Protein AF-A0A4R5VGS9-F1 (afdb_monomer_lite)

Secondary structure (DSSP, 8-state):
--HHHHHHHHHHHHHH---HHHHHHHHHHHHHHHS---HHHHHHHHHHHHHHHH-TT-PPPHHHHHHHHHH--

Organism: NCBI:txid2007308

pLDDT: mean 83.35, std 10.14, range [48.94, 94.62]

Sequence (73 aa):
MDTLSLKLDLIQWLTELDDKNTLLKLYALKKEKEGFVSSSHKKLLDERIKFFKENPEELLDWEIEKERIEEGL

Foldseek 3Di:
DDPVVVVVVVVVVLVVDPDPVVVVVVVVVVCCVVDDPDPVNVVVVVVVVVVCVVPVPPDDDPVVVVVVVVVVD

Radius of gyration: 20.69 Å; chains: 1; bounding box: 48×22×49 Å

Structure (mmCIF, N/CA/C/O backbone):
data_AF-A0A4R5VGS9-F1
#
_entry.id   AF-A0A4R5VGS9-F1
#
loop_
_atom_site.group_PDB
_atom_site.id
_atom_site.type_symbol
_atom_site.label_atom_id
_atom_site.label_alt_id
_atom_site.label_comp_id
_atom_site.label_asym_id
_atom_site.label_entity_id
_atom_site.label_seq_id
_atom_site.pdbx_PDB_ins_code
_atom_site.Cartn_x
_atom_site.Cartn_y
_atom_site.Cartn_z
_atom_site.occupancy
_atom_site.B_iso_or_equiv
_atom_site.auth_seq_id
_atom_site.auth_comp_id
_atom_site.auth_asym_id
_atom_site.auth_atom_id
_atom_site.pdbx_PDB_model_num
ATOM 1 N N . MET A 1 1 ? -11.754 11.926 23.738 1.00 65.31 1 MET A N 1
ATOM 2 C CA . MET A 1 1 ? -11.825 10.466 23.531 1.00 65.31 1 MET A CA 1
ATOM 3 C C . MET A 1 1 ? -10.427 9.909 23.637 1.00 65.31 1 MET A C 1
ATOM 5 O O . MET A 1 1 ? -9.520 10.480 23.044 1.00 65.31 1 MET A O 1
ATOM 9 N N . ASP A 1 2 ? -10.247 8.852 24.415 1.00 92.81 2 ASP A N 1
ATOM 10 C CA . ASP A 1 2 ? -9.009 8.081 24.423 1.00 92.81 2 ASP A CA 1
ATOM 11 C C . ASP A 1 2 ? -8.914 7.182 23.173 1.00 92.81 2 ASP A C 1
ATOM 13 O O . ASP A 1 2 ? -9.886 6.976 22.438 1.00 92.81 2 ASP A O 1
ATOM 17 N N . THR A 1 3 ? -7.719 6.651 22.927 1.00 90.12 3 THR A N 1
ATOM 18 C CA . THR A 1 3 ? -7.415 5.843 21.741 1.00 90.12 3 THR A CA 1
ATOM 19 C C . THR A 1 3 ? -8.239 4.556 21.665 1.00 90.12 3 THR A C 1
ATOM 21 O O . THR A 1 3 ? -8.534 4.098 20.562 1.00 90.12 3 THR A O 1
ATOM 24 N N . LEU A 1 4 ? -8.600 3.949 22.801 1.00 91.19 4 LEU A N 1
ATOM 25 C CA . LEU A 1 4 ? -9.411 2.732 22.817 1.00 91.19 4 LEU A CA 1
ATOM 26 C C . LEU A 1 4 ? -10.842 3.053 22.382 1.00 91.19 4 LEU A C 1
ATOM 28 O O . LEU A 1 4 ? -11.362 2.395 21.484 1.00 91.19 4 LEU A O 1
ATOM 32 N N . SER A 1 5 ? -11.425 4.112 22.943 1.00 92.75 5 SER A N 1
ATOM 33 C CA . SER A 1 5 ? -12.766 4.575 22.575 1.00 92.75 5 SER A CA 1
ATOM 34 C C . SER A 1 5 ? -12.871 4.927 21.088 1.00 92.75 5 SER A C 1
ATOM 36 O O . SER A 1 5 ? -13.825 4.529 20.430 1.00 92.75 5 SER A O 1
ATOM 38 N N . LEU A 1 6 ? -11.860 5.600 20.524 1.00 92.56 6 LEU A N 1
ATOM 39 C CA . LEU A 1 6 ? -11.828 5.915 19.089 1.00 92.56 6 LEU A CA 1
ATOM 40 C C . LEU A 1 6 ? -11.749 4.661 18.207 1.00 92.56 6 LEU A C 1
ATOM 42 O O . LEU A 1 6 ? -12.363 4.609 17.146 1.00 92.56 6 LEU A O 1
ATOM 46 N N . LYS A 1 7 ? -10.994 3.642 18.629 1.00 90.94 7 LYS A N 1
ATOM 47 C CA . LYS A 1 7 ? -10.899 2.379 17.884 1.00 90.94 7 LYS A CA 1
ATOM 48 C C . LYS A 1 7 ? -12.224 1.623 17.877 1.00 90.94 7 LYS A C 1
ATOM 50 O O . LYS A 1 7 ? -12.588 1.085 16.838 1.00 90.94 7 LYS A O 1
ATOM 55 N N . LEU A 1 8 ? -12.912 1.568 19.015 1.00 94.25 8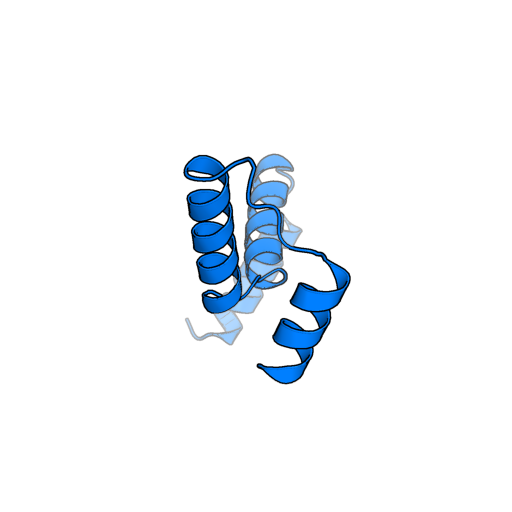 LEU A N 1
ATOM 56 C CA . LEU A 1 8 ? -14.196 0.876 19.134 1.00 94.25 8 LEU A CA 1
ATOM 57 C C . LEU A 1 8 ? -15.270 1.544 18.272 1.00 94.25 8 LEU A C 1
ATOM 59 O O . LEU A 1 8 ? -15.951 0.850 17.522 1.00 94.25 8 LEU A O 1
ATOM 63 N N . ASP A 1 9 ? -15.340 2.874 18.311 1.00 93.88 9 ASP A N 1
ATOM 64 C CA . ASP A 1 9 ? -16.246 3.669 17.478 1.00 93.88 9 ASP A CA 1
ATOM 65 C C . ASP A 1 9 ? -16.019 3.410 15.977 1.00 93.88 9 ASP A C 1
ATOM 67 O O . ASP A 1 9 ? -16.947 3.076 15.245 1.00 93.88 9 ASP A O 1
ATOM 71 N N . LEU A 1 10 ? -14.758 3.432 15.530 1.00 91.00 10 LEU A N 1
ATOM 72 C CA . LEU A 1 10 ? -14.406 3.141 14.137 1.00 91.00 10 LEU A CA 1
ATOM 73 C C . LEU A 1 10 ? -14.742 1.708 13.710 1.00 91.00 10 LEU A C 1
ATOM 75 O O . LEU A 1 10 ? -15.156 1.502 12.571 1.00 91.00 10 LEU A O 1
ATOM 79 N N . ILE A 1 11 ? -14.545 0.716 14.584 1.00 92.12 11 ILE A N 1
ATOM 80 C CA . ILE A 1 11 ? -14.905 -0.680 14.290 1.00 92.12 11 ILE A CA 1
ATOM 81 C C . ILE A 1 11 ? -16.414 -0.795 14.101 1.00 92.12 11 ILE A C 1
ATOM 83 O O . ILE A 1 11 ? -16.852 -1.394 13.121 1.00 92.12 11 ILE A O 1
ATOM 87 N N . GLN A 1 12 ? -17.190 -0.206 15.010 1.00 94.62 12 GLN A N 1
ATOM 88 C CA . GLN A 1 12 ? -18.642 -0.270 14.948 1.00 94.62 12 GLN A CA 1
ATOM 89 C C . GLN A 1 12 ? -19.180 0.440 13.699 1.00 94.62 12 GLN A C 1
ATOM 91 O O . GLN A 1 12 ? -19.962 -0.138 12.945 1.00 94.62 12 GLN A O 1
ATOM 96 N N . TRP A 1 13 ? -18.659 1.630 13.395 1.00 94.19 13 TRP A N 1
ATOM 97 C CA . TRP A 1 13 ? -18.999 2.347 12.170 1.00 94.19 13 TRP A CA 1
ATOM 98 C C . TRP A 1 13 ? -18.674 1.542 10.903 1.00 94.19 13 TRP A C 1
ATOM 100 O O . TRP A 1 13 ? -19.489 1.467 9.987 1.00 94.19 13 TRP A O 1
ATOM 110 N N . LEU A 1 14 ? -17.508 0.888 10.851 1.00 91.81 14 LEU A N 1
ATOM 111 C CA . LEU A 1 14 ? -17.116 0.044 9.718 1.00 91.81 14 LEU A CA 1
ATOM 112 C C . LEU A 1 14 ? -18.040 -1.163 9.525 1.00 91.81 14 LEU A C 1
ATOM 114 O O . LEU A 1 14 ? -18.266 -1.563 8.387 1.00 91.81 14 LEU A O 1
ATOM 118 N N . THR A 1 15 ? -18.548 -1.757 10.610 1.00 91.25 15 THR A N 1
ATOM 119 C CA . THR A 1 15 ? -19.473 -2.901 10.527 1.00 91.25 15 THR A CA 1
ATOM 120 C C . THR A 1 15 ? -20.870 -2.520 10.055 1.00 91.25 15 THR A C 1
ATOM 122 O O . THR A 1 15 ? -21.570 -3.366 9.510 1.00 91.25 15 THR A O 1
ATOM 125 N N . GLU A 1 16 ? -21.262 -1.264 10.249 1.00 93.81 16 GLU A N 1
ATOM 126 C CA . GLU A 1 16 ? -22.558 -0.719 9.830 1.00 93.81 16 GLU A CA 1
ATOM 127 C C . GLU A 1 16 ? -22.492 -0.074 8.429 1.00 93.81 16 GLU A C 1
ATOM 129 O O . GLU A 1 16 ? -23.508 0.347 7.875 1.00 93.81 16 GLU A O 1
ATOM 134 N N . LEU A 1 17 ? -21.295 0.030 7.841 1.00 91.94 17 LEU A N 1
ATOM 135 C CA . LEU A 1 17 ? -21.076 0.680 6.555 1.00 91.94 17 LEU A CA 1
ATOM 136 C C . LEU A 1 17 ? -21.403 -0.260 5.384 1.00 91.94 17 LEU A C 1
ATOM 138 O O . LEU A 1 17 ? -20.591 -1.101 5.005 1.00 91.94 17 LEU A O 1
ATOM 142 N N . ASP A 1 18 ? -22.542 -0.027 4.733 1.00 90.75 18 ASP A N 1
ATOM 143 C CA . ASP A 1 18 ? -22.976 -0.795 3.553 1.00 90.75 18 ASP A CA 1
ATOM 144 C C . ASP A 1 18 ? -22.506 -0.205 2.205 1.00 90.75 18 ASP A C 1
ATOM 146 O O . ASP A 1 18 ? -22.639 -0.837 1.150 1.00 90.75 18 ASP A O 1
ATOM 150 N N . ASP A 1 19 ? -21.934 1.006 2.191 1.00 94.25 19 ASP A N 1
ATOM 151 C CA . ASP A 1 19 ? -21.435 1.611 0.952 1.00 94.25 19 ASP A CA 1
ATOM 152 C C . ASP A 1 19 ? -20.121 0.964 0.488 1.00 94.25 19 ASP A C 1
ATOM 154 O O . ASP A 1 19 ? -19.018 1.272 0.955 1.00 94.25 19 ASP A O 1
ATOM 158 N N . LYS A 1 20 ? -20.241 0.103 -0.524 1.00 89.75 20 LYS A N 1
ATOM 159 C CA . LYS A 1 20 ? -19.120 -0.606 -1.151 1.00 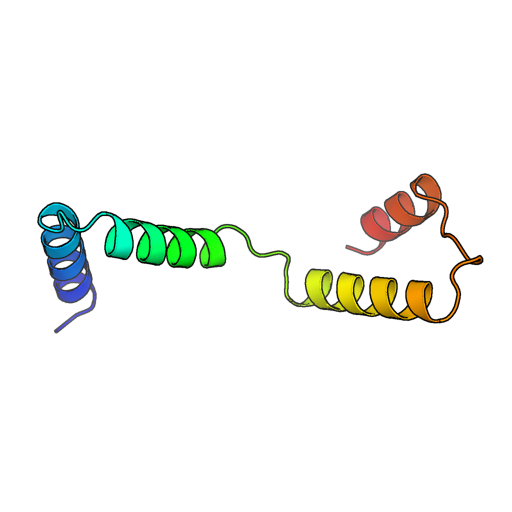89.75 20 LYS A CA 1
ATOM 160 C C . LYS A 1 20 ? -18.010 0.326 -1.647 1.00 89.75 20 LYS A C 1
ATOM 162 O O . LYS A 1 20 ? -16.836 -0.032 -1.549 1.00 89.75 20 LYS A O 1
ATOM 167 N N . ASN A 1 21 ? -18.343 1.501 -2.186 1.00 91.44 21 ASN A N 1
ATOM 168 C CA . ASN A 1 21 ? -17.330 2.426 -2.704 1.00 91.44 21 ASN A CA 1
ATOM 169 C C . ASN A 1 21 ? -16.455 2.994 -1.582 1.00 91.44 21 ASN A C 1
ATOM 171 O O . ASN A 1 21 ? -15.235 3.089 -1.733 1.00 91.44 21 ASN A O 1
ATOM 175 N N . THR A 1 22 ? -17.058 3.340 -0.446 1.00 89.62 22 THR A N 1
ATOM 176 C CA . THR A 1 22 ? -16.330 3.793 0.743 1.00 89.62 22 THR A CA 1
ATOM 177 C C . THR A 1 22 ? -15.507 2.658 1.356 1.00 89.62 22 THR A C 1
ATOM 179 O O . THR A 1 22 ? -14.328 2.867 1.651 1.00 89.62 22 THR A O 1
ATOM 182 N N . LEU A 1 23 ? -16.047 1.435 1.440 1.00 90.75 23 LEU A N 1
ATOM 183 C CA . LEU A 1 23 ? -15.290 0.259 1.897 1.00 90.75 23 LEU A CA 1
ATOM 184 C C . LEU A 1 23 ? -14.042 -0.011 1.040 1.00 90.75 23 LEU A C 1
ATOM 186 O O . LEU A 1 23 ? -12.969 -0.273 1.582 1.00 90.75 23 LEU A O 1
ATOM 190 N N . LEU A 1 24 ? -14.144 0.106 -0.289 1.00 89.00 24 LEU A N 1
ATOM 191 C CA . LEU A 1 24 ? -13.004 -0.075 -1.197 1.00 89.00 24 LEU A CA 1
ATOM 192 C C . LEU A 1 24 ? -11.905 0.973 -0.977 1.00 89.00 24 LEU A C 1
ATOM 194 O O . LEU A 1 24 ? -10.723 0.631 -0.992 1.00 89.00 24 LEU A O 1
ATOM 198 N N . LYS A 1 25 ? -12.275 2.234 -0.730 1.00 87.56 25 LYS A N 1
ATOM 199 C CA . LYS A 1 25 ? -11.309 3.302 -0.420 1.00 87.56 25 LYS A CA 1
ATOM 200 C C . LYS A 1 25 ? -10.601 3.055 0.913 1.00 87.56 25 LYS A C 1
ATOM 202 O O . LYS A 1 25 ? -9.387 3.218 1.001 1.00 87.56 25 LYS A O 1
ATOM 207 N N . LEU A 1 26 ? -11.334 2.616 1.936 1.00 88.62 26 LEU A N 1
ATOM 208 C CA . LEU A 1 26 ? -10.764 2.276 3.245 1.00 88.62 26 LEU A CA 1
ATOM 209 C C . LEU A 1 26 ? -9.845 1.051 3.161 1.00 88.62 26 LEU A C 1
ATOM 211 O O . LEU A 1 26 ? -8.769 1.037 3.758 1.00 88.62 26 LEU A O 1
ATOM 215 N N . TYR A 1 27 ? -10.222 0.054 2.359 1.00 83.69 27 TYR A N 1
ATOM 216 C CA . TYR A 1 27 ? -9.375 -1.100 2.074 1.00 83.69 27 TYR A CA 1
ATOM 217 C C . TYR A 1 27 ? -8.088 -0.701 1.342 1.00 83.69 27 TYR A C 1
ATOM 219 O O . TYR A 1 27 ? -7.016 -1.192 1.689 1.00 83.69 27 TYR A O 1
ATOM 227 N N . ALA A 1 28 ? -8.167 0.226 0.382 1.00 82.38 28 ALA A N 1
ATOM 228 C CA . ALA A 1 28 ? -6.995 0.772 -0.297 1.00 82.38 28 ALA A CA 1
ATOM 229 C C . ALA A 1 28 ? -6.057 1.507 0.675 1.00 82.38 28 ALA A C 1
ATOM 231 O O . ALA A 1 28 ? -4.859 1.257 0.646 1.00 82.38 28 ALA A O 1
ATOM 232 N N . LEU A 1 29 ? -6.588 2.318 1.597 1.00 83.81 29 LEU A N 1
ATOM 233 C CA . LEU A 1 29 ? -5.796 2.986 2.642 1.00 83.81 29 LEU A CA 1
ATOM 234 C C . LEU A 1 29 ? -5.117 1.991 3.595 1.00 83.81 29 LEU A C 1
ATOM 236 O O . LEU A 1 29 ? -3.973 2.187 4.006 1.00 83.81 29 LEU A O 1
ATOM 240 N N . LYS A 1 30 ? -5.809 0.901 3.949 1.00 80.75 30 LYS A N 1
ATOM 241 C CA . LYS A 1 30 ? -5.221 -0.191 4.734 1.00 80.75 30 LYS A CA 1
ATOM 242 C C . LYS A 1 30 ? -4.091 -0.876 3.956 1.00 80.75 30 LYS A C 1
ATOM 244 O O . LYS A 1 30 ? -3.004 -1.058 4.495 1.00 80.75 30 LYS A O 1
ATOM 249 N N . LYS A 1 31 ? -4.329 -1.205 2.685 1.00 75.00 31 LYS A N 1
ATOM 250 C CA . LYS A 1 31 ? -3.346 -1.807 1.773 1.00 75.00 31 LYS A CA 1
ATOM 251 C C . LYS A 1 31 ? -2.139 -0.909 1.532 1.00 75.00 31 LYS A C 1
ATOM 253 O O . LYS A 1 31 ? -1.034 -1.421 1.469 1.00 75.00 31 LYS A O 1
ATOM 258 N N . GLU A 1 32 ? -2.331 0.400 1.436 1.00 68.38 32 GLU A N 1
ATOM 259 C CA . GLU A 1 32 ? -1.247 1.377 1.312 1.00 68.38 32 GLU A CA 1
ATOM 260 C C . GLU A 1 32 ? -0.335 1.352 2.545 1.00 68.38 32 GLU A C 1
ATOM 262 O O . GLU A 1 32 ? 0.875 1.490 2.416 1.00 68.38 32 GLU A O 1
ATOM 267 N N . LYS A 1 33 ? -0.889 1.092 3.736 1.00 66.56 33 LYS A N 1
ATOM 268 C CA . LYS A 1 33 ? -0.099 0.897 4.961 1.00 66.56 33 LYS A CA 1
ATOM 269 C C . LYS A 1 33 ? 0.538 -0.491 5.079 1.00 66.56 33 LYS A C 1
ATOM 271 O O . LYS A 1 33 ? 1.599 -0.601 5.683 1.00 66.56 33 LYS A O 1
ATOM 276 N N . GLU A 1 34 ? -0.096 -1.537 4.547 1.00 63.34 34 GLU A N 1
ATOM 277 C CA . GLU A 1 34 ? 0.409 -2.924 4.601 1.00 63.34 34 GLU A CA 1
ATOM 278 C C . GLU A 1 34 ? 1.406 -3.252 3.475 1.00 63.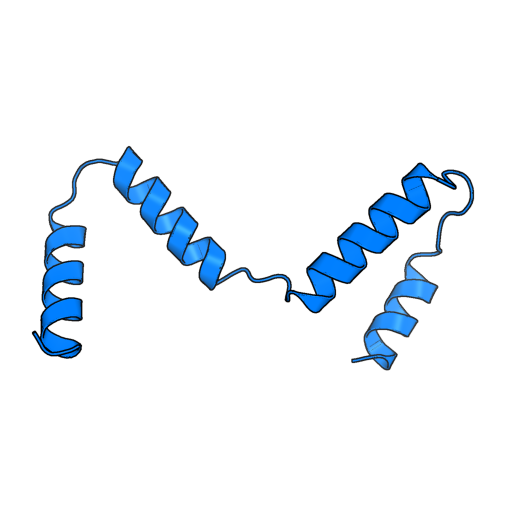34 34 GLU A C 1
ATOM 280 O O . GLU A 1 34 ? 2.259 -4.119 3.636 1.00 63.34 34 GLU A O 1
ATOM 285 N N . GLY A 1 35 ? 1.312 -2.567 2.337 1.00 58.72 35 GLY A N 1
ATOM 286 C CA . GLY A 1 35 ? 2.129 -2.769 1.145 1.00 58.72 35 GLY A CA 1
ATOM 287 C C . GLY A 1 35 ? 3.060 -1.592 0.905 1.00 58.72 35 GLY A C 1
ATOM 288 O O . GLY A 1 35 ? 2.918 -0.890 -0.093 1.00 58.72 35 GLY A O 1
ATOM 289 N N . PHE A 1 36 ? 4.007 -1.358 1.811 1.00 57.66 36 PHE A N 1
ATOM 290 C CA . PHE A 1 36 ? 5.023 -0.336 1.588 1.00 57.66 36 PHE A CA 1
ATOM 291 C C . PHE A 1 36 ? 6.246 -0.957 0.908 1.00 57.66 36 PHE A C 1
ATOM 293 O O . PHE A 1 36 ? 7.064 -1.628 1.533 1.00 57.66 36 PHE A O 1
ATOM 300 N N . VAL A 1 37 ? 6.409 -0.669 -0.383 1.00 59.09 37 VAL A N 1
ATOM 301 C CA . VAL A 1 37 ? 7.755 -0.492 -0.936 1.00 59.09 37 VAL A CA 1
ATOM 302 C C . VAL A 1 37 ? 8.345 0.669 -0.137 1.00 59.09 37 VAL A C 1
ATOM 304 O O . VAL A 1 37 ? 7.807 1.774 -0.210 1.00 59.09 37 VAL A O 1
ATOM 307 N N . SER A 1 38 ? 9.356 0.410 0.702 1.00 69.75 38 SER A N 1
ATOM 308 C CA . SER A 1 38 ? 9.974 1.432 1.562 1.00 69.75 38 SER A CA 1
ATOM 309 C C . SER A 1 38 ? 10.262 2.710 0.766 1.00 69.75 38 SER A C 1
ATOM 311 O O . SER A 1 38 ? 10.501 2.668 -0.443 1.00 69.75 38 SER A O 1
ATOM 313 N N . SER A 1 39 ? 10.273 3.869 1.426 1.00 69.81 39 SER A N 1
ATOM 314 C CA . SER A 1 39 ? 10.640 5.129 0.761 1.00 69.81 39 SER A CA 1
ATOM 315 C C . SER A 1 39 ? 11.993 5.031 0.043 1.00 69.81 39 SER A C 1
ATOM 317 O O . SER A 1 39 ? 12.153 5.614 -1.028 1.00 69.81 39 SER A O 1
ATOM 319 N N . SER A 1 40 ? 12.929 4.237 0.576 1.00 73.94 40 SER A N 1
ATOM 320 C CA . SER A 1 40 ? 14.201 3.907 -0.071 1.00 73.94 40 SER A CA 1
ATOM 321 C C . SER A 1 40 ? 14.027 3.074 -1.344 1.00 73.94 40 SER A C 1
ATOM 323 O O . SER A 1 40 ? 14.581 3.440 -2.377 1.00 73.94 40 SER A O 1
ATOM 325 N N . HIS A 1 41 ? 13.217 2.013 -1.324 1.00 77.06 41 HIS A N 1
ATOM 326 C CA . HIS A 1 41 ? 12.949 1.200 -2.512 1.00 77.06 41 HIS A CA 1
ATOM 327 C C . HIS A 1 41 ? 12.168 1.972 -3.583 1.00 77.06 41 HIS A C 1
ATOM 329 O O . HIS A 1 41 ? 12.422 1.800 -4.773 1.00 77.06 41 HIS A O 1
ATOM 335 N N . LYS A 1 42 ? 11.254 2.866 -3.184 1.00 81.69 42 LYS A N 1
ATOM 336 C CA . LYS A 1 42 ? 10.522 3.731 -4.117 1.00 81.69 42 LYS A CA 1
ATOM 337 C C . LYS A 1 42 ? 11.462 4.728 -4.791 1.00 81.69 42 LYS A C 1
ATOM 339 O O . LYS A 1 42 ? 11.412 4.884 -6.003 1.00 81.69 42 LYS A O 1
ATOM 344 N N . LYS A 1 43 ? 12.361 5.339 -4.017 1.00 83.06 43 LYS A N 1
AT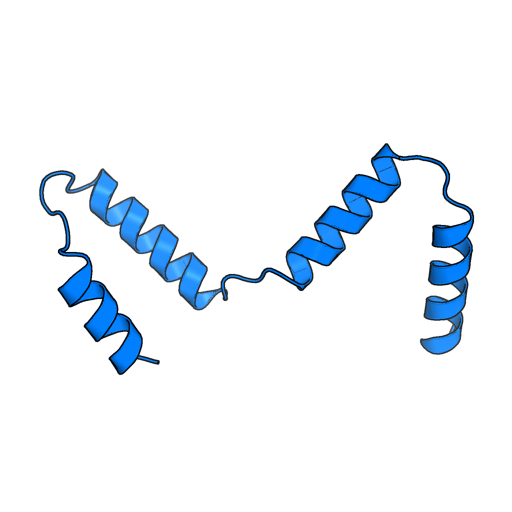OM 345 C CA . LYS A 1 43 ? 13.383 6.245 -4.546 1.00 83.06 43 LYS A CA 1
ATOM 346 C C . LYS A 1 43 ? 14.320 5.531 -5.527 1.00 83.06 43 LYS A C 1
ATOM 348 O O . LYS A 1 43 ? 14.565 6.058 -6.606 1.00 83.06 43 LYS A O 1
ATOM 353 N N . LEU A 1 44 ? 14.767 4.319 -5.193 1.00 83.38 44 LEU A N 1
ATOM 354 C CA . LEU A 1 44 ? 15.587 3.494 -6.084 1.00 83.38 44 LEU A CA 1
ATOM 355 C C . LEU A 1 44 ? 14.848 3.156 -7.389 1.00 83.38 44 LEU A C 1
ATOM 357 O O . LEU A 1 44 ? 15.431 3.208 -8.470 1.00 83.38 44 LEU A O 1
ATOM 361 N N . LEU A 1 45 ? 13.554 2.833 -7.303 1.00 84.00 45 LEU A N 1
ATOM 362 C CA . LEU A 1 45 ? 12.724 2.580 -8.478 1.00 84.00 45 LEU A CA 1
ATOM 363 C C . LEU A 1 45 ? 12.601 3.829 -9.364 1.00 84.00 45 LEU A C 1
ATOM 365 O O . LEU A 1 45 ? 12.790 3.732 -10.575 1.00 84.00 45 LEU A O 1
ATOM 369 N N . ASP A 1 46 ? 12.328 4.993 -8.774 1.00 87.81 46 ASP A N 1
ATOM 370 C CA . ASP A 1 46 ? 12.207 6.259 -9.502 1.00 87.81 46 ASP A CA 1
ATOM 371 C C . ASP A 1 46 ? 13.529 6.645 -10.196 1.00 87.81 46 ASP A C 1
ATOM 373 O O . ASP A 1 46 ? 13.523 7.064 -11.358 1.00 87.81 46 ASP A O 1
ATOM 377 N N . GLU A 1 47 ? 14.669 6.448 -9.524 1.00 87.81 47 GLU A N 1
ATOM 378 C CA . GLU A 1 47 ? 16.011 6.652 -10.087 1.00 87.81 47 GLU A CA 1
ATOM 379 C C . GLU A 1 47 ? 16.272 5.729 -11.286 1.00 87.81 47 GLU A C 1
ATOM 381 O O . GLU A 1 47 ? 16.703 6.199 -12.341 1.00 87.81 47 GLU A O 1
ATOM 386 N N . ARG A 1 48 ? 15.939 4.437 -11.174 1.00 85.62 48 ARG A N 1
ATOM 387 C CA . ARG A 1 48 ? 16.108 3.463 -12.267 1.00 85.62 48 ARG A CA 1
ATOM 388 C C . ARG A 1 48 ? 15.203 3.755 -13.462 1.00 85.62 48 ARG A C 1
ATOM 390 O O . ARG A 1 48 ? 15.653 3.679 -14.602 1.00 85.62 48 ARG A O 1
ATOM 397 N N . ILE A 1 49 ? 13.945 4.134 -13.219 1.00 87.81 49 ILE A N 1
ATOM 398 C CA . ILE A 1 49 ? 13.017 4.539 -14.286 1.00 87.81 49 ILE A CA 1
ATOM 399 C C . ILE A 1 49 ? 13.554 5.770 -15.018 1.00 87.81 49 ILE A C 1
ATOM 401 O O . ILE A 1 49 ? 13.458 5.849 -16.243 1.00 87.81 49 ILE A O 1
ATOM 405 N N . LYS A 1 50 ? 14.104 6.742 -14.282 1.00 91.06 50 LYS A N 1
ATOM 406 C CA . LYS A 1 50 ? 14.702 7.935 -14.879 1.00 91.06 50 LYS A CA 1
ATOM 407 C C . LYS A 1 50 ? 15.927 7.581 -15.724 1.00 91.06 50 LYS A C 1
ATOM 409 O O . LYS A 1 50 ? 15.986 8.001 -16.875 1.00 91.06 50 LYS A O 1
ATOM 414 N N . PHE A 1 51 ? 16.839 6.771 -15.189 1.00 89.12 51 PHE A N 1
ATOM 415 C CA . PHE A 1 51 ? 18.035 6.329 -15.905 1.00 89.12 51 PHE A CA 1
ATOM 416 C C . PHE A 1 51 ? 17.688 5.625 -17.221 1.00 89.12 51 PHE A C 1
ATOM 418 O O . PHE A 1 51 ? 18.230 5.982 -18.261 1.00 89.12 51 PHE A O 1
ATOM 425 N N . PHE A 1 52 ? 16.726 4.699 -17.201 1.00 88.19 52 PHE A N 1
ATOM 426 C CA . PHE A 1 52 ? 16.294 3.988 -18.406 1.00 88.19 52 PHE A CA 1
ATOM 427 C C . PHE A 1 52 ? 15.661 4.914 -19.458 1.00 88.19 52 PHE A C 1
ATOM 429 O O . PHE A 1 52 ? 15.882 4.740 -20.652 1.00 88.19 52 PHE A O 1
ATOM 436 N N . LYS A 1 53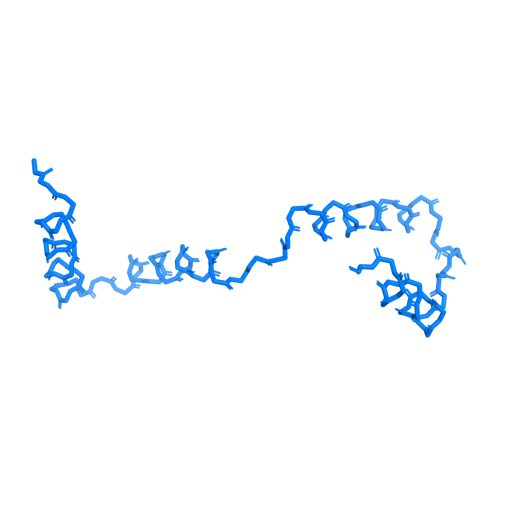 ? 14.889 5.927 -19.038 1.00 88.69 53 LYS A N 1
ATOM 437 C CA . LYS A 1 53 ? 14.329 6.923 -19.971 1.00 88.69 53 LYS A CA 1
ATOM 438 C C . LYS A 1 53 ? 15.410 7.739 -20.676 1.00 88.69 53 LYS A C 1
ATOM 440 O O . LYS A 1 53 ? 15.202 8.151 -21.812 1.00 88.69 53 LYS A O 1
ATOM 445 N N . GLU A 1 54 ? 16.510 8.014 -19.983 1.00 91.88 54 GLU A N 1
ATOM 446 C CA . GLU A 1 54 ? 17.640 8.777 -20.515 1.00 91.88 54 GLU A CA 1
ATOM 447 C C . GLU A 1 54 ? 18.585 7.882 -21.341 1.00 91.88 54 GLU A C 1
ATOM 449 O O . GLU A 1 54 ? 19.134 8.353 -22.334 1.00 91.88 54 GLU A O 1
ATOM 454 N N . ASN A 1 55 ? 18.709 6.593 -20.992 1.00 89.25 55 ASN A N 1
ATOM 455 C CA . ASN A 1 55 ? 19.653 5.639 -21.588 1.00 89.25 55 ASN A CA 1
ATOM 456 C C . ASN A 1 55 ? 18.980 4.273 -21.867 1.00 89.25 55 ASN A C 1
ATOM 458 O O . ASN A 1 55 ? 19.245 3.292 -21.172 1.00 89.25 55 ASN A O 1
ATOM 462 N N . PRO A 1 56 ? 18.093 4.172 -22.874 1.00 85.25 56 PRO A N 1
ATOM 463 C CA . PRO A 1 56 ? 17.28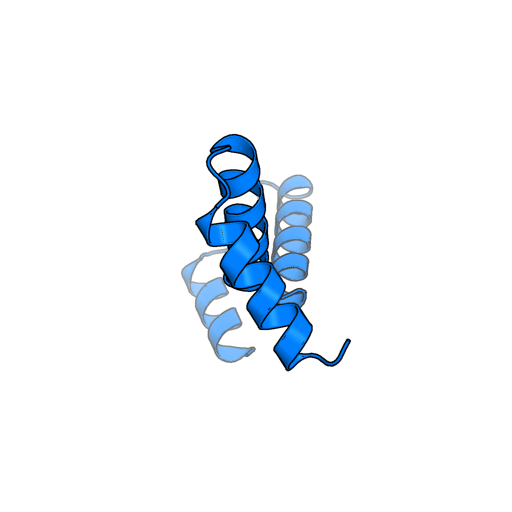7 2.966 -23.103 1.00 85.25 56 PRO A CA 1
ATOM 464 C C . PRO A 1 56 ? 18.092 1.738 -23.558 1.00 85.25 56 PRO A C 1
ATOM 466 O O . PRO A 1 56 ? 17.631 0.613 -23.390 1.00 85.25 56 PRO A O 1
ATOM 469 N N . GLU A 1 57 ? 19.285 1.945 -24.118 1.00 89.88 57 GLU A N 1
ATOM 470 C CA . GLU A 1 57 ? 20.183 0.871 -24.572 1.00 89.88 57 GLU A CA 1
ATOM 471 C C . GLU A 1 57 ? 21.086 0.343 -23.441 1.00 89.88 57 GLU A C 1
ATOM 473 O O . GLU A 1 57 ? 21.667 -0.735 -23.553 1.00 89.88 57 GLU A O 1
ATOM 478 N N . GLU A 1 58 ? 21.196 1.076 -22.329 1.00 83.25 58 GLU A N 1
ATOM 479 C CA . GLU A 1 58 ? 22.017 0.697 -21.175 1.00 83.25 58 GLU A CA 1
ATOM 480 C C . GLU A 1 58 ? 21.187 -0.122 -20.179 1.00 83.25 58 GLU A C 1
ATOM 482 O O . GLU A 1 58 ? 20.881 0.296 -19.061 1.00 83.25 58 GLU A O 1
ATOM 487 N N . LEU A 1 59 ? 20.778 -1.313 -20.615 1.00 80.94 59 LEU A N 1
ATOM 488 C CA . LEU A 1 59 ? 20.054 -2.257 -19.772 1.00 80.94 59 LEU A CA 1
ATOM 489 C C . LEU A 1 59 ? 20.995 -2.906 -18.752 1.00 80.94 59 LEU A C 1
ATOM 491 O O . LEU A 1 59 ? 22.069 -3.401 -19.094 1.00 80.94 59 LEU A O 1
ATOM 495 N N . LEU A 1 60 ? 20.558 -2.941 -17.495 1.00 80.06 60 LEU A N 1
ATOM 496 C CA . LEU A 1 60 ? 21.240 -3.683 -16.440 1.00 80.06 60 LEU A CA 1
ATOM 497 C C . LEU A 1 60 ? 20.853 -5.162 -16.508 1.00 80.06 60 LEU A C 1
ATOM 499 O O . LEU A 1 60 ? 19.678 -5.494 -16.685 1.00 80.06 60 LEU A O 1
ATOM 503 N N . ASP A 1 61 ? 21.837 -6.038 -16.320 1.00 86.19 61 ASP A N 1
ATOM 504 C CA . ASP A 1 61 ? 21.593 -7.466 -16.144 1.00 86.19 61 ASP A CA 1
ATOM 505 C C . ASP A 1 61 ? 20.908 -7.716 -14.794 1.00 86.19 61 ASP A C 1
ATOM 507 O O . ASP A 1 61 ? 21.342 -7.223 -13.749 1.00 86.19 61 ASP A O 1
ATOM 511 N N . TRP A 1 62 ? 19.809 -8.468 -14.829 1.00 81.94 62 TRP A N 1
ATOM 512 C CA . TRP A 1 62 ? 18.980 -8.704 -13.656 1.00 81.94 62 TRP A CA 1
ATOM 513 C C . TRP A 1 62 ? 19.672 -9.555 -12.589 1.00 81.94 62 TRP A C 1
ATOM 515 O O . TRP A 1 62 ? 19.501 -9.268 -11.406 1.00 81.94 62 TRP A O 1
ATOM 525 N N . GLU A 1 63 ? 20.458 -10.562 -12.974 1.00 86.88 63 GLU A N 1
ATOM 526 C CA . GLU A 1 63 ? 21.117 -11.446 -12.008 1.00 86.88 63 GLU A CA 1
ATOM 527 C C . GLU A 1 63 ? 22.219 -10.688 -11.260 1.00 86.88 63 GLU A C 1
ATOM 529 O O . GLU A 1 63 ? 22.284 -10.740 -10.033 1.00 86.88 63 GLU A O 1
ATOM 534 N N . ILE A 1 64 ? 22.991 -9.865 -11.978 1.00 85.56 64 ILE A N 1
ATOM 535 C CA . ILE A 1 64 ? 24.028 -9.005 -11.383 1.00 85.56 64 ILE A CA 1
ATOM 536 C C . ILE A 1 64 ? 23.407 -7.955 -10.451 1.00 85.56 64 ILE A C 1
ATOM 538 O O . ILE A 1 64 ? 23.898 -7.693 -9.351 1.00 85.56 64 ILE A O 1
ATOM 542 N N . GLU A 1 65 ? 22.318 -7.317 -10.883 1.00 82.38 65 GLU A N 1
ATOM 543 C CA . GLU A 1 65 ? 21.682 -6.260 -10.100 1.00 82.38 65 GLU A CA 1
ATOM 544 C C . GLU A 1 65 ? 20.963 -6.811 -8.860 1.00 82.38 65 GLU A C 1
ATOM 546 O O . GLU A 1 65 ? 20.892 -6.127 -7.837 1.00 82.38 65 GLU A O 1
ATOM 551 N N . LYS A 1 66 ? 20.451 -8.043 -8.931 1.00 82.06 66 LYS A N 1
ATOM 552 C CA . LYS A 1 66 ? 19.833 -8.739 -7.803 1.00 82.06 66 LYS A CA 1
ATOM 553 C C . LYS A 1 66 ? 20.859 -9.061 -6.717 1.00 82.06 66 LYS A C 1
ATOM 555 O O . LYS A 1 66 ? 20.608 -8.710 -5.566 1.00 82.06 66 LYS A O 1
ATOM 560 N N . GLU A 1 67 ? 22.008 -9.636 -7.075 1.00 85.56 67 GLU A N 1
ATOM 561 C CA . GLU A 1 67 ? 23.096 -9.910 -6.121 1.00 85.56 67 GLU A CA 1
ATOM 562 C C . GLU A 1 67 ? 23.536 -8.623 -5.404 1.00 85.56 67 GLU A C 1
ATOM 564 O O . GLU A 1 67 ? 23.603 -8.577 -4.178 1.00 85.56 67 GLU A O 1
ATOM 569 N N . ARG A 1 68 ? 23.700 -7.518 -6.145 1.00 81.56 68 ARG A N 1
ATOM 570 C CA . ARG A 1 68 ? 24.087 -6.221 -5.563 1.00 81.56 68 ARG A CA 1
ATOM 571 C C . ARG A 1 68 ? 23.064 -5.658 -4.571 1.00 81.56 68 ARG A C 1
ATOM 573 O O . ARG A 1 68 ? 23.441 -4.973 -3.622 1.00 81.56 68 ARG A O 1
ATOM 580 N N . ILE A 1 69 ? 21.770 -5.885 -4.805 1.00 78.00 69 ILE A N 1
ATOM 581 C CA . ILE A 1 69 ? 20.708 -5.460 -3.879 1.00 78.00 69 ILE A CA 1
ATOM 582 C C . ILE A 1 69 ? 20.707 -6.332 -2.620 1.00 78.00 69 ILE A C 1
ATOM 584 O O . ILE A 1 69 ? 20.513 -5.802 -1.529 1.00 78.00 69 ILE A O 1
ATOM 588 N N . GLU A 1 70 ? 20.916 -7.642 -2.766 1.00 77.56 70 GLU A N 1
ATOM 589 C CA . GLU A 1 70 ? 20.957 -8.594 -1.649 1.00 77.56 70 GLU A CA 1
ATOM 590 C C . GLU A 1 70 ? 22.195 -8.396 -0.754 1.00 77.56 70 GLU A C 1
ATOM 592 O O . GLU A 1 70 ? 22.105 -8.614 0.450 1.00 77.56 70 GLU A O 1
ATOM 597 N N . GLU A 1 71 ? 23.317 -7.923 -1.306 1.00 78.06 71 GLU A N 1
ATOM 598 C CA . GLU A 1 71 ? 24.539 -7.591 -0.551 1.00 78.06 71 GLU A CA 1
ATOM 599 C C . GLU A 1 71 ? 24.525 -6.187 0.093 1.00 78.06 71 GLU A C 1
ATOM 601 O O . GLU A 1 71 ? 25.327 -5.901 0.983 1.00 78.06 71 GLU A O 1
ATOM 606 N N . GLY A 1 72 ? 23.650 -5.288 -0.375 1.00 64.94 72 GLY A N 1
ATOM 607 C CA . GLY A 1 72 ? 23.598 -3.872 0.018 1.00 64.94 72 GLY A CA 1
ATOM 608 C C . GLY A 1 72 ? 22.517 -3.500 1.044 1.00 64.94 72 GLY A C 1
ATOM 609 O O . GLY A 1 72 ? 22.330 -2.307 1.310 1.00 64.94 72 GLY A O 1
ATOM 610 N N . LEU A 1 73 ? 21.803 -4.490 1.590 1.00 48.94 73 LEU A N 1
ATOM 611 C CA . LEU A 1 73 ? 20.765 -4.388 2.630 1.00 48.94 73 LEU A CA 1
ATOM 612 C C . LEU A 1 73 ? 21.143 -5.226 3.858 1.00 48.94 73 LEU A C 1
ATOM 614 O O . LEU A 1 73 ? 20.707 -4.831 4.964 1.00 48.94 73 LEU A O 1
#